Protein AF-A0AAV4K7G8-F1 (afdb_monomer)

Secondary structure (DSSP, 8-state):
-PPTTPPP------GGGEEEETTEEEE-HHHHHHHHHTSS--HHHHHHHHHHHHHTTSS-HHHHHHHHHHHHHHHTT-

Organism: NCBI:txid980427

Solvent-accessible surface area (backbone atoms only — not comparable to full-atom values): 4958 Å² total; per-residue (Å²): 132,72,60,93,95,54,83,86,81,93,73,92,74,58,73,90,40,47,39,78,55,98,90,37,85,41,66,27,71,62,46,48,54,57,59,48,69,78,47,95,63,60,68,68,61,53,50,53,51,48,52,52,32,41,78,71,66,68,41,52,75,68,56,49,54,50,52,54,54,55,50,57,38,52,77,70,73,102

Foldseek 3Di:
DDPPPDDDDDDDDDPVQWDDDPNDIDGQLLVVLVVCLPDPDDPVVSLVSLVVCCVVVSDDPVSSVVSVVSNVVVVVVD

Mean predicted aligned error: 4.52 Å

Nearest PDB structures (foldseek):
  6iv2-assembly1_D  TM=6.327E-01  e=5.339E+00  Klebsiella pneumoniae IS53
  4wd7-assembly1_C  TM=5.941E-01  e=4.130E+00  Klebsiella pneumoniae UHKPC96
  7ui9-assembly1_g  TM=3.084E-01  e=6.901E+00  Saccharomyces cerevisiae S288C

Radius of gyration: 13.85 Å; Cα contacts (8 Å, |Δi|>4): 52; chains: 1; bounding box: 28×26×35 Å

pLDDT: mean 89.38, std 9.1, range [51.31, 97.81]

Structure (mmCIF, N/CA/C/O backbone):
data_AF-A0AAV4K7G8-F1
#
_entry.id   AF-A0AAV4K7G8-F1
#
loop_
_atom_site.group_PDB
_atom_site.id
_atom_site.type_symbol
_atom_site.label_atom_id
_atom_site.label_alt_id
_atom_site.label_comp_id
_atom_site.label_asym_id
_atom_site.label_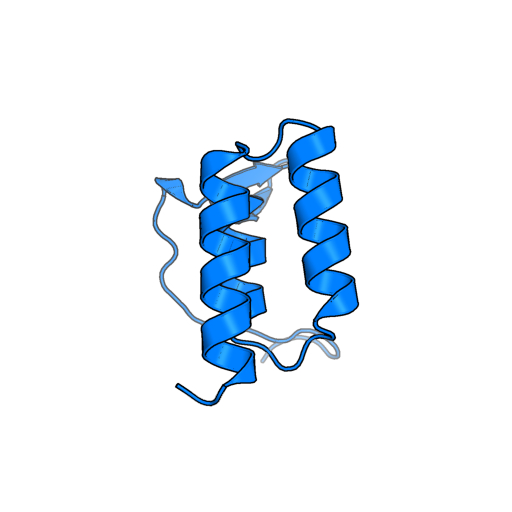entity_id
_atom_site.label_seq_id
_atom_site.pdbx_PDB_ins_code
_atom_site.Cartn_x
_atom_site.Cartn_y
_atom_site.Cartn_z
_atom_site.occupancy
_atom_site.B_iso_or_equiv
_atom_site.auth_seq_id
_atom_site.auth_comp_id
_atom_site.auth_asym_id
_atom_site.auth_atom_id
_atom_site.pdbx_PDB_model_num
ATOM 1 N N . MET A 1 1 ? 12.236 -12.553 -19.559 1.00 81.88 1 MET A N 1
ATOM 2 C CA . MET A 1 1 ?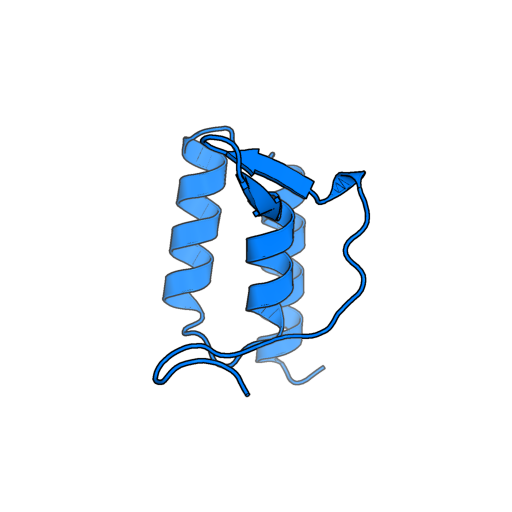 13.008 -11.340 -19.212 1.00 81.88 1 MET A CA 1
ATOM 3 C C . MET A 1 1 ? 12.028 -10.183 -19.142 1.00 81.88 1 MET A C 1
ATOM 5 O O . MET A 1 1 ? 11.197 -10.095 -20.038 1.00 81.88 1 MET A O 1
ATOM 9 N N . ALA A 1 2 ? 12.053 -9.380 -18.077 1.00 88.56 2 ALA A N 1
ATOM 10 C CA . ALA A 1 2 ? 11.173 -8.216 -17.968 1.00 88.56 2 ALA A CA 1
ATOM 11 C C . ALA A 1 2 ? 11.637 -7.097 -18.930 1.00 88.56 2 ALA A C 1
ATOM 13 O O . ALA A 1 2 ? 12.840 -7.014 -19.198 1.00 88.56 2 ALA A O 1
ATOM 14 N N . PRO A 1 3 ? 10.728 -6.265 -19.475 1.00 95.06 3 PRO A N 1
ATOM 15 C CA . PRO A 1 3 ? 11.103 -5.121 -20.308 1.00 95.06 3 PRO A CA 1
ATOM 16 C C . PRO A 1 3 ? 12.024 -4.125 -19.576 1.00 95.06 3 PRO A C 1
ATOM 18 O O . PRO A 1 3 ? 12.000 -4.067 -18.344 1.00 95.06 3 PRO A O 1
ATOM 21 N N 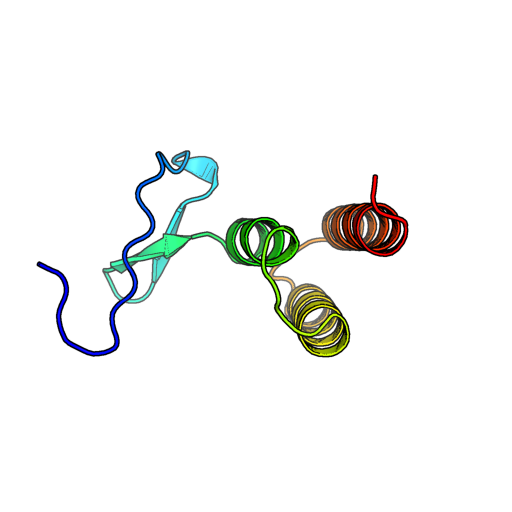. PRO A 1 4 ? 12.805 -3.296 -20.298 1.00 95.38 4 PRO A N 1
ATOM 22 C CA . PRO A 1 4 ? 13.593 -2.231 -19.681 1.00 95.38 4 PRO A CA 1
ATOM 23 C C . PRO A 1 4 ? 12.734 -1.327 -18.787 1.00 95.38 4 PRO A C 1
ATOM 25 O O . PRO A 1 4 ? 11.661 -0.887 -19.192 1.00 95.38 4 PRO A O 1
ATOM 28 N N . GLY A 1 5 ? 13.208 -1.063 -17.567 1.00 93.00 5 GLY A N 1
ATOM 29 C CA . GLY A 1 5 ? 12.483 -0.268 -16.568 1.00 93.00 5 GLY A CA 1
ATOM 30 C C . GLY A 1 5 ? 11.419 -1.035 -15.771 1.00 93.00 5 GLY A C 1
ATOM 31 O O . GLY A 1 5 ? 10.817 -0.453 -14.874 1.00 93.00 5 GLY A O 1
ATOM 32 N N . VAL A 1 6 ? 11.198 -2.327 -16.044 1.00 91.88 6 VAL A N 1
ATOM 33 C CA . VAL A 1 6 ? 10.275 -3.172 -15.274 1.00 91.88 6 VAL A CA 1
ATOM 34 C C . VAL A 1 6 ? 11.056 -4.021 -14.280 1.00 91.88 6 VAL A C 1
ATOM 36 O O . VAL A 1 6 ? 11.854 -4.877 -14.665 1.00 91.88 6 VAL A O 1
ATOM 39 N N . GLN A 1 7 ? 10.780 -3.823 -12.994 1.00 88.31 7 GLN A N 1
ATOM 40 C CA . GLN A 1 7 ? 11.268 -4.699 -11.938 1.00 88.31 7 GLN A CA 1
ATOM 41 C C . GLN A 1 7 ? 10.194 -5.728 -11.586 1.00 88.31 7 GLN A C 1
ATOM 43 O O . GLN A 1 7 ? 9.058 -5.376 -11.272 1.00 88.31 7 GLN A O 1
ATOM 48 N N . LEU A 1 8 ? 10.549 -7.012 -11.666 1.00 89.81 8 LEU A N 1
ATOM 49 C CA . LEU A 1 8 ? 9.653 -8.099 -11.292 1.00 89.81 8 LEU A CA 1
ATOM 50 C C . LEU A 1 8 ? 9.939 -8.524 -9.852 1.00 89.81 8 LEU A C 1
ATOM 52 O O . LEU A 1 8 ? 11.037 -8.984 -9.545 1.00 89.81 8 LEU A O 1
ATOM 56 N N . HIS A 1 9 ? 8.923 -8.419 -9.002 1.00 85.12 9 HIS A N 1
ATOM 57 C CA . HIS A 1 9 ? 8.925 -8.983 -7.658 1.00 85.12 9 HIS A CA 1
ATOM 58 C C . HIS A 1 9 ? 8.033 -10.224 -7.662 1.00 85.12 9 HIS A C 1
ATOM 60 O O . HIS A 1 9 ? 6.830 -10.127 -7.894 1.00 85.12 9 HIS A O 1
ATOM 66 N N . THR A 1 10 ? 8.617 -11.402 -7.453 1.00 84.81 10 THR A N 1
ATOM 67 C CA . THR A 1 10 ? 7.877 -12.669 -7.446 1.00 84.81 10 THR A CA 1
ATOM 68 C C . THR A 1 10 ? 7.523 -13.051 -6.018 1.00 84.81 10 THR A C 1
ATOM 70 O O . THR A 1 10 ? 8.371 -13.581 -5.307 1.00 84.81 10 THR A O 1
ATOM 73 N N . ASN A 1 11 ? 6.283 -12.785 -5.612 1.00 84.19 11 ASN A N 1
ATOM 74 C CA . ASN A 1 11 ? 5.715 -13.201 -4.332 1.00 84.19 11 ASN A CA 1
ATOM 75 C C . ASN A 1 11 ? 4.266 -13.646 -4.535 1.00 84.19 11 ASN A C 1
ATOM 77 O O . ASN A 1 11 ? 3.572 -13.141 -5.419 1.00 84.19 11 ASN A O 1
ATOM 81 N N . GLU A 1 12 ? 3.796 -14.563 -3.695 1.00 90.00 12 GLU A N 1
ATOM 82 C CA . GLU A 1 12 ? 2.376 -14.895 -3.635 1.00 90.00 12 GLU A CA 1
ATOM 83 C C . GLU A 1 12 ? 1.632 -13.792 -2.866 1.00 90.00 12 GLU A C 1
ATOM 85 O O . GLU A 1 12 ? 2.001 -13.441 -1.741 1.00 90.00 12 GLU A O 1
ATOM 90 N N . ILE A 1 13 ? 0.609 -13.204 -3.491 1.00 91.00 13 ILE A N 1
ATOM 91 C CA . ILE A 1 13 ? -0.197 -12.137 -2.888 1.00 91.00 13 ILE A CA 1
ATOM 92 C C . ILE A 1 13 ? -1.548 -12.736 -2.481 1.00 91.00 13 ILE A C 1
ATOM 94 O O . ILE A 1 13 ? -2.289 -13.182 -3.363 1.00 91.00 13 ILE A O 1
ATOM 98 N N . PRO A 1 14 ? -1.912 -12.726 -1.184 1.00 94.12 14 PRO A N 1
ATOM 99 C CA . PRO A 1 14 ? -3.217 -13.190 -0.725 1.00 94.12 14 PRO A CA 1
ATOM 100 C C . PRO A 1 14 ? -4.360 -12.479 -1.451 1.00 94.12 14 PRO A C 1
ATOM 102 O O . PRO A 1 14 ? -4.290 -11.279 -1.689 1.00 94.12 14 PRO A O 1
ATOM 105 N N . VAL A 1 15 ? -5.453 -13.187 -1.746 1.00 93.62 15 VAL A N 1
ATOM 106 C CA . VAL A 1 15 ? -6.614 -12.603 -2.452 1.00 93.62 15 VAL A CA 1
ATOM 107 C C . VAL A 1 15 ? -7.187 -11.386 -1.714 1.00 93.62 15 VAL A C 1
ATOM 109 O O . VAL A 1 15 ? -7.584 -10.420 -2.353 1.00 93.62 15 VAL A O 1
ATOM 112 N N . ALA A 1 16 ? -7.174 -11.398 -0.377 1.00 94.31 16 ALA A N 1
ATOM 113 C CA . ALA A 1 16 ? -7.630 -10.277 0.450 1.00 94.31 16 ALA A CA 1
ATOM 114 C C . ALA A 1 16 ? -6.783 -8.999 0.284 1.00 94.31 16 ALA A C 1
ATOM 116 O O . ALA A 1 16 ? -7.262 -7.901 0.561 1.00 94.31 16 ALA A O 1
ATOM 117 N N . ASP A 1 17 ? -5.546 -9.143 -0.190 1.00 95.56 17 ASP A N 1
ATOM 118 C CA . ASP A 1 17 ? -4.625 -8.042 -0.460 1.00 95.56 17 ASP A CA 1
ATOM 119 C C . ASP A 1 17 ? -4.670 -7.592 -1.925 1.00 95.56 17 ASP A C 1
ATOM 121 O O . ASP A 1 17 ? -3.902 -6.714 -2.317 1.00 95.56 17 ASP A O 1
ATOM 125 N N . GLN A 1 18 ? -5.544 -8.178 -2.744 1.00 96.25 18 GLN A N 1
ATOM 126 C CA . GLN A 1 18 ? -5.724 -7.817 -4.144 1.00 96.25 18 GLN A CA 1
ATOM 127 C C . GLN A 1 18 ? -7.000 -6.998 -4.333 1.00 96.25 18 GLN A C 1
ATOM 129 O O . GLN A 1 18 ? -7.998 -7.174 -3.639 1.00 96.25 18 GLN A O 1
ATOM 134 N N . GLN A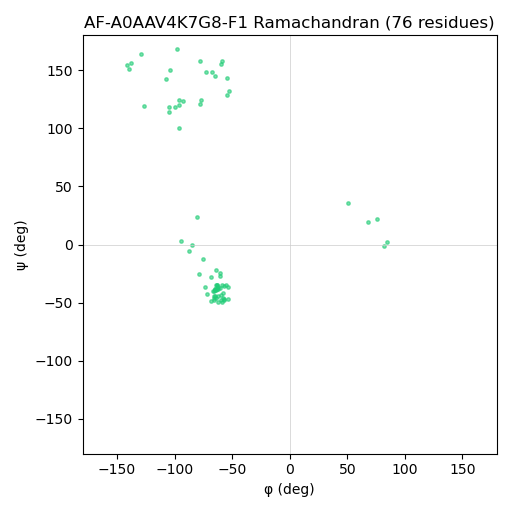 1 19 ? -6.983 -6.126 -5.331 1.00 95.50 19 GLN A N 1
ATOM 135 C CA . GLN A 1 19 ? -8.146 -5.379 -5.787 1.00 95.50 19 GLN A CA 1
ATOM 136 C C . GLN A 1 19 ? -8.125 -5.262 -7.310 1.00 95.50 19 GLN A C 1
ATOM 138 O O . GLN A 1 19 ? -7.065 -5.300 -7.938 1.00 95.50 19 GLN A O 1
ATOM 143 N N . THR A 1 20 ? -9.300 -5.093 -7.908 1.00 95.75 20 THR A N 1
ATOM 144 C CA . THR A 1 20 ? -9.410 -4.809 -9.338 1.00 95.75 20 THR A CA 1
ATOM 145 C C . THR A 1 20 ? -9.451 -3.303 -9.555 1.00 95.75 20 THR A C 1
ATOM 147 O O . THR A 1 20 ? -10.343 -2.622 -9.051 1.00 95.75 20 THR A O 1
ATOM 150 N N . GLN A 1 21 ? -8.524 -2.781 -10.352 1.00 93.75 21 GLN A N 1
ATOM 151 C CA . GLN A 1 21 ? -8.513 -1.386 -10.773 1.00 93.75 21 GLN A CA 1
ATOM 152 C C . GLN A 1 21 ? -8.424 -1.319 -12.298 1.00 93.75 21 GLN A C 1
ATOM 154 O O . GLN A 1 21 ? -7.485 -1.832 -12.898 1.00 93.75 21 GLN A O 1
ATOM 159 N N . HIS A 1 22 ? -9.431 -0.718 -12.938 1.00 94.69 22 HIS A N 1
ATOM 160 C CA . HIS A 1 22 ? -9.523 -0.593 -14.402 1.00 94.69 22 HIS A CA 1
ATOM 161 C C . HIS A 1 22 ? -9.328 -1.918 -15.172 1.00 94.69 22 HIS A C 1
ATOM 163 O O . HIS A 1 22 ? -8.747 -1.931 -16.251 1.00 94.69 22 HIS A O 1
ATOM 169 N N . GLY A 1 23 ? -9.812 -3.037 -14.620 1.00 95.81 23 GLY A N 1
ATOM 170 C CA . GLY A 1 23 ? -9.687 -4.367 -15.233 1.00 95.81 23 GLY A CA 1
ATOM 171 C C . GLY A 1 23 ? -8.369 -5.094 -14.941 1.00 95.81 23 GLY A C 1
ATOM 172 O O . GLY A 1 23 ? -8.188 -6.215 -15.409 1.00 95.81 23 GLY A O 1
ATOM 173 N N . PHE A 1 24 ? -7.477 -4.501 -14.144 1.00 95.19 24 PHE A N 1
ATOM 174 C CA . PHE A 1 24 ? -6.217 -5.112 -13.724 1.00 95.19 24 PHE A CA 1
ATOM 175 C C . PHE A 1 24 ? -6.262 -5.518 -12.254 1.00 95.19 24 PHE A C 1
ATOM 177 O O . PHE A 1 24 ? -6.805 -4.793 -11.421 1.00 95.19 24 PHE A O 1
ATOM 184 N N . GLN A 1 25 ? -5.648 -6.658 -11.935 1.00 95.44 25 GLN A N 1
ATOM 185 C CA . GLN A 1 25 ? -5.379 -7.038 -10.552 1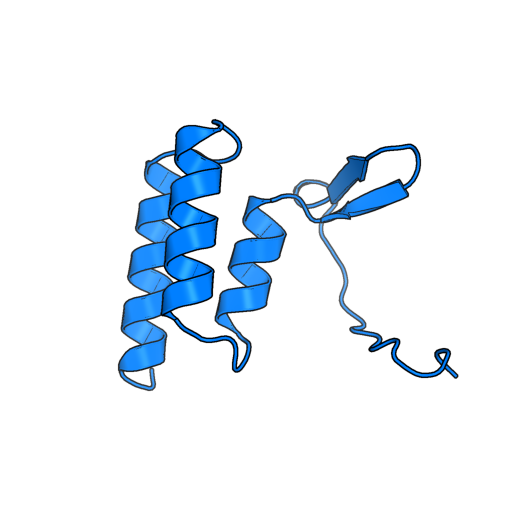.00 95.44 25 GLN A CA 1
ATOM 186 C C . GLN A 1 25 ? -4.170 -6.259 -10.045 1.00 95.44 25 GLN A C 1
ATOM 188 O O . GLN A 1 25 ? -3.079 -6.354 -10.606 1.00 95.44 25 GLN A O 1
ATOM 193 N N . VAL A 1 26 ? -4.376 -5.497 -8.979 1.00 95.31 26 VAL A N 1
ATOM 194 C CA . VAL A 1 26 ? -3.337 -4.735 -8.286 1.00 95.31 26 VAL A CA 1
ATOM 195 C C . VAL A 1 26 ? -3.399 -5.038 -6.793 1.00 95.31 26 VAL A C 1
ATOM 197 O O . VAL A 1 26 ? -4.391 -5.572 -6.295 1.00 95.31 26 VAL A O 1
ATOM 200 N N . THR A 1 27 ? -2.348 -4.704 -6.055 1.00 95.50 27 THR A N 1
ATOM 201 C CA . THR A 1 27 ? -2.374 -4.761 -4.592 1.00 95.50 27 THR A CA 1
ATOM 202 C C . THR A 1 27 ? -3.318 -3.704 -4.020 1.00 95.50 27 THR A C 1
ATOM 204 O O . THR A 1 27 ? -3.502 -2.619 -4.584 1.00 95.50 27 THR A O 1
ATOM 207 N N . SER A 1 28 ? -3.930 -4.015 -2.879 1.00 95.69 28 SER A N 1
ATOM 208 C CA . SER A 1 28 ? -4.670 -3.046 -2.077 1.00 95.69 28 SER A CA 1
ATOM 209 C C . SER A 1 28 ? -3.742 -1.911 -1.639 1.00 95.69 28 SER A C 1
ATOM 211 O O . SER A 1 28 ? -2.528 -2.085 -1.525 1.00 95.69 28 SER A O 1
ATOM 213 N N . VAL A 1 29 ? -4.304 -0.734 -1.354 1.00 96.00 29 VAL A N 1
ATOM 214 C CA . VAL A 1 29 ? -3.510 0.421 -0.893 1.00 96.00 29 VAL A CA 1
ATOM 215 C C . VAL A 1 29 ? -2.733 0.080 0.379 1.00 96.00 29 VAL A C 1
ATOM 217 O O . VAL A 1 29 ? -1.551 0.399 0.481 1.00 96.00 29 VAL A O 1
ATOM 220 N N . LEU A 1 30 ? -3.371 -0.625 1.320 1.00 95.56 30 LEU A N 1
ATOM 221 C CA . LEU A 1 30 ? -2.707 -1.093 2.533 1.00 95.56 30 LEU A CA 1
ATOM 222 C C . LEU A 1 30 ? -1.534 -2.018 2.209 1.00 95.56 30 LEU A C 1
ATOM 224 O O . LEU A 1 30 ? -0.448 -1.817 2.750 1.00 95.56 30 LEU A O 1
ATOM 228 N N . ARG A 1 31 ? -1.742 -2.998 1.322 1.00 94.94 31 ARG A N 1
ATOM 229 C CA . ARG A 1 31 ? -0.695 -3.949 0.957 1.00 94.94 31 ARG A CA 1
ATOM 230 C C . ARG A 1 31 ? 0.492 -3.252 0.302 1.00 94.94 31 ARG A C 1
ATOM 232 O O . ARG A 1 31 ? 1.626 -3.499 0.691 1.00 94.94 31 ARG A O 1
ATOM 239 N N . THR A 1 32 ? 0.235 -2.327 -0.617 1.00 93.88 32 THR A N 1
ATOM 240 C CA . THR A 1 32 ? 1.291 -1.525 -1.245 1.00 93.88 32 THR A CA 1
ATOM 241 C C . THR A 1 32 ? 2.112 -0.773 -0.197 1.00 93.88 32 THR A C 1
ATOM 243 O O . THR A 1 32 ? 3.336 -0.835 -0.224 1.00 93.88 32 THR A O 1
ATOM 246 N N . LEU A 1 33 ? 1.467 -0.107 0.768 1.00 94.38 33 LEU A N 1
ATOM 247 C CA . LEU A 1 33 ? 2.178 0.600 1.840 1.00 94.38 33 LEU A CA 1
ATOM 248 C C . LEU A 1 33 ? 3.010 -0.357 2.708 1.00 94.38 33 LEU A C 1
ATOM 250 O O . LEU A 1 33 ? 4.128 -0.014 3.086 1.00 94.38 33 LEU A O 1
ATOM 254 N N . GLN A 1 34 ? 2.499 -1.559 2.988 1.00 92.12 34 GLN A N 1
ATOM 255 C CA . GLN A 1 34 ? 3.228 -2.604 3.715 1.00 92.12 34 GLN A CA 1
ATOM 256 C C . GLN A 1 34 ? 4.459 -3.091 2.949 1.00 92.12 34 GLN A C 1
ATOM 258 O O . GLN A 1 34 ? 5.535 -3.181 3.536 1.00 92.12 34 GLN A O 1
ATOM 263 N N . ASP A 1 35 ? 4.325 -3.354 1.648 1.00 90.06 35 ASP A N 1
ATOM 264 C CA . ASP A 1 35 ? 5.444 -3.779 0.805 1.00 90.06 35 ASP A CA 1
ATOM 265 C C . ASP A 1 35 ? 6.525 -2.682 0.750 1.00 90.06 35 ASP A C 1
ATOM 267 O O . ASP A 1 35 ? 7.719 -2.981 0.809 1.00 90.06 35 ASP A O 1
ATOM 271 N N . MET A 1 36 ? 6.128 -1.402 0.734 1.00 89.88 36 MET A N 1
ATOM 272 C CA . MET A 1 36 ? 7.067 -0.272 0.727 1.00 89.88 36 MET A CA 1
ATOM 273 C C . MET A 1 36 ? 7.854 -0.114 2.030 1.00 89.88 36 MET A C 1
ATOM 275 O O . MET A 1 36 ? 9.000 0.336 1.969 1.00 89.88 36 MET A O 1
ATOM 279 N N . VAL A 1 37 ? 7.318 -0.546 3.182 1.00 88.12 37 VAL A N 1
ATOM 280 C CA . VAL A 1 37 ? 8.063 -0.554 4.461 1.00 88.12 37 VAL A CA 1
ATOM 281 C C . VAL A 1 37 ? 9.389 -1.301 4.299 1.00 88.12 37 VAL A C 1
ATOM 283 O O . VAL A 1 37 ? 10.396 -0.894 4.869 1.00 88.12 37 VAL A O 1
ATOM 286 N N . GLY A 1 38 ? 9.427 -2.370 3.499 1.00 79.06 38 GLY A N 1
ATOM 287 C CA . GLY A 1 38 ? 10.622 -3.188 3.277 1.00 79.06 38 GLY A CA 1
ATOM 288 C C . GLY A 1 38 ? 11.680 -2.560 2.365 1.00 79.06 38 GLY A C 1
ATOM 289 O O . GLY A 1 38 ? 12.813 -3.026 2.352 1.00 79.06 38 GLY A O 1
ATOM 290 N N . THR A 1 39 ? 11.363 -1.477 1.655 1.00 83.81 39 THR A N 1
ATOM 291 C CA . THR A 1 39 ? 12.208 -0.920 0.579 1.00 83.81 39 THR A CA 1
ATOM 292 C C . THR A 1 39 ? 13.084 0.253 1.027 1.00 83.81 39 THR A C 1
ATOM 294 O O . THR A 1 39 ? 12.865 0.821 2.096 1.00 83.81 39 THR A O 1
ATOM 297 N N . ASP A 1 40 ? 14.041 0.665 0.194 1.00 82.94 40 ASP A N 1
ATOM 298 C CA . ASP A 1 40 ? 14.886 1.852 0.424 1.00 82.94 40 ASP A CA 1
ATOM 299 C C . ASP A 1 40 ? 14.188 3.179 0.049 1.00 82.94 40 ASP A C 1
ATOM 301 O O . ASP A 1 40 ? 14.834 4.182 -0.258 1.00 82.94 40 ASP A O 1
ATOM 305 N N . LEU A 1 41 ? 12.850 3.198 0.046 1.00 81.38 41 LEU A N 1
ATOM 306 C CA . LEU A 1 41 ? 12.067 4.407 -0.188 1.00 81.38 41 LEU A CA 1
ATOM 307 C C . LEU A 1 41 ? 12.286 5.426 0.945 1.00 81.38 41 LEU A C 1
ATOM 309 O O . LEU A 1 41 ? 12.401 5.057 2.115 1.00 81.38 41 LEU A O 1
ATOM 313 N N . SER A 1 42 ? 12.289 6.719 0.601 1.00 85.25 42 SER A N 1
ATOM 314 C CA . SER A 1 42 ? 12.335 7.804 1.591 1.00 85.25 42 SER A CA 1
ATOM 315 C C . SER A 1 42 ? 11.190 7.651 2.609 1.00 85.25 42 SER A C 1
ATOM 317 O O . SER A 1 42 ? 10.026 7.523 2.203 1.00 85.25 42 SER A O 1
ATOM 319 N N . PRO A 1 43 ? 11.489 7.684 3.923 1.00 84.81 43 PRO A N 1
ATOM 320 C CA . PRO A 1 43 ? 10.473 7.617 4.971 1.00 84.81 43 PRO A CA 1
ATOM 321 C C . PRO A 1 43 ? 9.394 8.694 4.831 1.00 84.81 43 PRO A C 1
ATOM 323 O O . PRO A 1 43 ? 8.225 8.436 5.098 1.00 84.81 43 PRO A O 1
ATOM 326 N N . GLU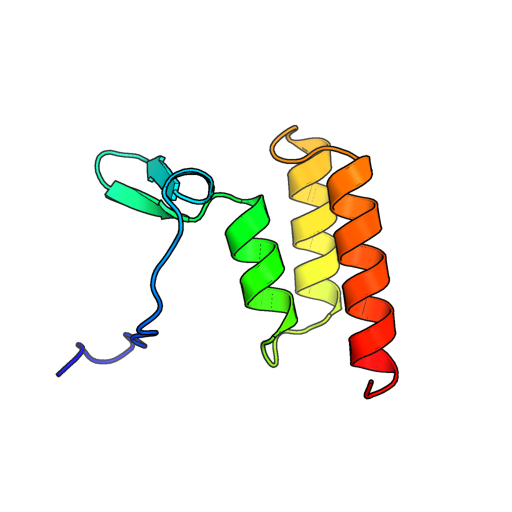 A 1 44 ? 9.775 9.881 4.364 1.00 88.56 44 GLU A N 1
ATOM 327 C CA . GLU A 1 44 ? 8.889 11.029 4.186 1.00 88.56 44 GLU A CA 1
ATOM 328 C C . GLU A 1 44 ? 7.845 10.774 3.089 1.00 88.56 44 GLU A C 1
ATOM 330 O O . GLU A 1 44 ? 6.673 11.106 3.259 1.00 88.56 44 GLU A O 1
ATOM 335 N N . LEU A 1 45 ? 8.239 10.125 1.984 1.00 90.88 45 LEU A N 1
ATOM 336 C CA . LEU A 1 45 ? 7.304 9.743 0.919 1.00 90.88 45 LEU A CA 1
ATOM 337 C C . LEU A 1 45 ? 6.277 8.722 1.411 1.00 90.88 45 LEU A C 1
ATOM 339 O O . LEU A 1 45 ? 5.101 8.789 1.047 1.00 90.88 45 LEU A O 1
ATOM 343 N N . LEU A 1 46 ? 6.715 7.777 2.243 1.00 90.50 46 LEU A N 1
ATOM 344 C CA . LEU A 1 46 ? 5.844 6.739 2.779 1.00 90.50 46 LEU A CA 1
ATOM 345 C C . LEU A 1 46 ? 4.884 7.284 3.848 1.00 90.50 46 LEU A C 1
ATOM 347 O O . LEU A 1 46 ? 3.715 6.888 3.878 1.00 90.50 46 LEU A O 1
ATOM 351 N N . ASP A 1 47 ? 5.340 8.228 4.674 1.00 91.56 47 ASP A N 1
ATOM 352 C CA . ASP A 1 47 ? 4.503 8.952 5.636 1.00 91.56 47 ASP A CA 1
ATOM 353 C C . ASP A 1 47 ? 3.420 9.770 4.919 1.00 91.56 47 ASP A C 1
ATOM 355 O O . ASP A 1 47 ? 2.225 9.594 5.172 1.00 91.56 47 ASP A O 1
ATOM 359 N N . GLN A 1 48 ? 3.814 10.555 3.911 1.00 94.44 48 GLN A N 1
ATOM 360 C CA . GLN A 1 48 ? 2.885 11.324 3.087 1.00 94.44 48 GLN A CA 1
ATOM 361 C C . GLN A 1 48 ? 1.842 10.424 2.405 1.00 94.44 48 GLN A C 1
ATOM 363 O O . GLN A 1 48 ? 0.647 10.732 2.422 1.00 94.44 48 GLN A O 1
ATOM 368 N N . ALA A 1 49 ? 2.263 9.301 1.817 1.00 95.25 49 ALA A N 1
ATOM 369 C CA . ALA A 1 49 ? 1.348 8.353 1.184 1.00 95.25 49 ALA A CA 1
ATOM 370 C C . ALA A 1 49 ? 0.367 7.734 2.196 1.00 95.25 49 ALA A C 1
ATOM 372 O O . ALA A 1 49 ? -0.818 7.571 1.896 1.00 95.25 49 ALA A O 1
ATOM 373 N N . THR A 1 50 ? 0.839 7.440 3.410 1.00 95.12 50 THR A N 1
ATOM 374 C CA . THR A 1 50 ? 0.007 6.913 4.499 1.00 95.12 50 THR A CA 1
ATOM 375 C C . THR A 1 50 ? -1.037 7.937 4.946 1.00 95.12 50 THR A C 1
ATOM 377 O O . THR A 1 50 ? -2.210 7.585 5.084 1.00 95.12 50 THR A O 1
ATOM 380 N N . MET A 1 51 ? -0.650 9.207 5.113 1.00 95.44 51 MET A N 1
ATOM 381 C CA . MET A 1 51 ? -1.582 10.295 5.435 1.00 95.44 51 MET A CA 1
ATOM 382 C C . MET A 1 51 ? -2.661 10.443 4.361 1.00 95.44 51 MET A C 1
ATOM 384 O O . MET A 1 51 ? -3.851 10.407 4.673 1.00 95.44 51 MET A O 1
ATOM 388 N N . GLN A 1 52 ? -2.264 10.502 3.087 1.00 97.44 52 GLN A N 1
ATOM 389 C CA . GLN A 1 52 ? -3.206 10.616 1.970 1.00 97.44 52 GLN A CA 1
ATOM 390 C C . GLN A 1 52 ? -4.174 9.431 1.898 1.00 97.44 52 GLN A C 1
ATOM 392 O O . GLN A 1 52 ? -5.347 9.607 1.567 1.00 97.44 52 GLN A O 1
ATOM 397 N N . ALA A 1 53 ? -3.707 8.218 2.201 1.00 97.06 53 ALA A N 1
ATOM 398 C CA . ALA A 1 53 ? -4.556 7.035 2.211 1.00 97.06 53 ALA A CA 1
ATOM 399 C C . ALA A 1 53 ? -5.635 7.111 3.304 1.00 97.06 53 ALA A C 1
ATOM 401 O O . ALA A 1 53 ? -6.777 6.725 3.054 1.00 97.06 53 ALA A O 1
ATOM 402 N N . VAL A 1 54 ? -5.307 7.644 4.485 1.00 97.81 54 VAL A N 1
ATOM 403 C CA . VAL A 1 54 ? -6.286 7.869 5.562 1.00 97.81 54 VAL A CA 1
ATOM 404 C C . VAL A 1 54 ? -7.273 8.968 5.184 1.00 97.81 54 VAL A C 1
ATOM 406 O O . VAL A 1 54 ? -8.479 8.763 5.292 1.00 97.81 54 VAL A O 1
ATOM 409 N N . GLU A 1 55 ? -6.781 10.114 4.712 1.00 97.75 55 GLU A N 1
ATOM 410 C CA . GLU A 1 55 ? -7.616 11.264 4.335 1.00 97.75 55 GLU A CA 1
ATOM 411 C C . GLU A 1 55 ? -8.634 10.913 3.245 1.00 97.75 55 GLU A C 1
ATOM 413 O O . GLU A 1 55 ? -9.763 11.396 3.258 1.00 97.75 55 GLU A O 1
ATOM 418 N N . ARG A 1 56 ? -8.254 10.025 2.320 1.00 96.81 56 ARG A N 1
ATOM 419 C CA . ARG A 1 56 ? -9.123 9.527 1.244 1.00 96.81 56 ARG A CA 1
ATOM 420 C C . ARG A 1 56 ? -10.005 8.346 1.659 1.00 96.81 56 ARG A C 1
ATOM 422 O O . ARG A 1 56 ? -10.743 7.833 0.824 1.00 96.81 56 ARG A O 1
ATOM 429 N N . GLY A 1 57 ? -9.913 7.881 2.905 1.00 96.88 57 GLY A N 1
ATOM 430 C CA . GLY A 1 57 ? -10.669 6.729 3.403 1.00 96.88 57 GLY A CA 1
ATOM 431 C C . GLY A 1 57 ? -10.258 5.386 2.788 1.00 96.88 57 GLY A C 1
ATOM 432 O O . GLY A 1 57 ? -11.029 4.433 2.837 1.00 96.88 57 GLY A O 1
ATOM 433 N N . LEU A 1 58 ? -9.058 5.297 2.205 1.00 95.94 58 LEU A N 1
ATOM 434 C CA . LEU A 1 58 ? -8.523 4.078 1.582 1.00 95.94 58 LEU A CA 1
ATOM 435 C C . LEU A 1 58 ? -7.974 3.095 2.622 1.00 95.94 58 LEU A C 1
ATOM 437 O O . LEU A 1 58 ? -7.932 1.892 2.372 1.00 95.94 58 LEU A O 1
ATOM 441 N N . ILE A 1 59 ? -7.557 3.605 3.784 1.00 96.50 59 ILE A N 1
ATOM 442 C CA . ILE A 1 59 ? -7.196 2.813 4.963 1.00 96.50 59 ILE A CA 1
ATOM 443 C C . ILE A 1 59 ? -7.753 3.468 6.232 1.00 96.50 59 ILE A C 1
ATOM 445 O O . ILE A 1 59 ? -7.984 4.674 6.294 1.00 96.50 59 ILE A O 1
ATOM 449 N N . SER A 1 60 ? -7.937 2.673 7.280 1.00 96.69 60 SER A N 1
ATOM 450 C CA . SER A 1 60 ? -8.370 3.144 8.597 1.00 96.69 60 SER A CA 1
ATOM 451 C C . SER A 1 60 ? -7.236 3.793 9.398 1.00 96.69 60 SER A C 1
ATOM 453 O O . SER A 1 60 ? -6.058 3.459 9.251 1.00 96.69 60 SER A O 1
ATOM 455 N N . ALA A 1 61 ? -7.605 4.629 10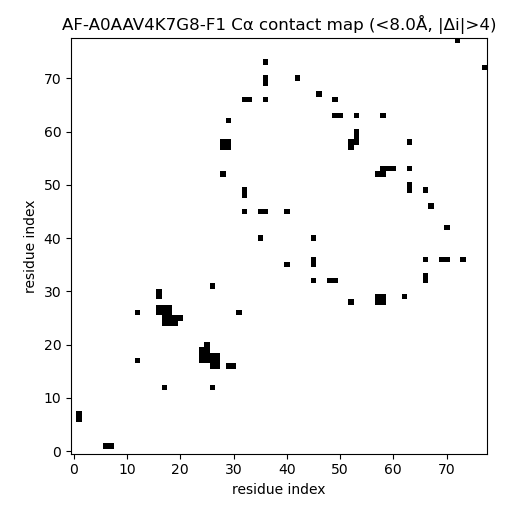.371 1.00 93.69 61 ALA A N 1
ATOM 456 C CA . ALA A 1 61 ? -6.661 5.178 11.347 1.00 93.69 61 ALA A CA 1
ATOM 457 C C . ALA A 1 61 ? -5.959 4.095 12.196 1.00 93.69 61 ALA A C 1
ATOM 459 O O . ALA A 1 61 ? -4.880 4.318 12.740 1.00 93.69 61 ALA A O 1
ATOM 460 N N . ALA A 1 62 ? -6.563 2.912 12.357 1.00 94.25 62 ALA A N 1
ATOM 461 C CA . ALA A 1 62 ? -5.916 1.799 13.048 1.00 94.25 62 ALA A CA 1
ATOM 462 C C . ALA A 1 62 ? -4.788 1.191 12.201 1.00 94.25 62 ALA A C 1
ATOM 464 O O . ALA A 1 62 ? -3.705 0.931 12.725 1.00 94.25 62 ALA A O 1
ATOM 465 N N . GLN A 1 63 ? -5.024 1.023 10.898 1.00 94.94 63 GLN A N 1
ATOM 466 C CA . GLN A 1 63 ? -4.021 0.539 9.947 1.00 94.94 63 GLN A CA 1
ATOM 467 C C . GLN A 1 63 ? -2.861 1.532 9.794 1.00 94.94 63 GLN A C 1
ATOM 469 O O . GLN A 1 63 ? -1.707 1.109 9.797 1.00 94.94 63 GLN A O 1
ATOM 474 N N . SER A 1 64 ? -3.127 2.844 9.763 1.00 94.25 64 SER A N 1
ATOM 475 C CA . SER A 1 64 ? -2.053 3.848 9.699 1.00 94.25 64 SER A CA 1
ATOM 476 C C . SER A 1 64 ? -1.159 3.846 10.942 1.00 94.25 64 SER A C 1
ATOM 478 O O . SER A 1 64 ? 0.060 3.912 10.824 1.00 94.25 64 SER A O 1
ATOM 480 N N . ARG A 1 65 ? -1.729 3.673 12.142 1.00 91.44 65 ARG A N 1
ATOM 481 C CA . ARG A 1 65 ? -0.937 3.523 13.377 1.00 91.44 65 ARG A CA 1
ATOM 482 C C . ARG A 1 65 ? -0.056 2.277 13.368 1.00 91.44 65 ARG A C 1
ATOM 484 O O . ARG A 1 65 ? 1.031 2.299 13.942 1.00 91.44 65 ARG A O 1
ATOM 491 N N . TRP A 1 66 ? -0.524 1.185 12.764 1.00 90.31 66 TRP A N 1
ATOM 492 C CA . TRP A 1 66 ? 0.296 -0.013 12.593 1.00 90.31 66 TRP A CA 1
ATOM 493 C C . TRP A 1 66 ? 1.473 0.263 11.652 1.00 90.31 66 TRP A C 1
ATOM 495 O O . TRP A 1 66 ? 2.607 -0.042 12.011 1.00 90.31 66 TRP A O 1
ATOM 505 N N . LEU A 1 67 ? 1.219 0.918 10.513 1.00 90.56 67 LEU A N 1
ATOM 506 C CA . LEU A 1 67 ? 2.258 1.333 9.565 1.00 90.56 67 LEU A CA 1
ATOM 507 C C . LEU A 1 67 ? 3.309 2.222 10.247 1.00 90.56 67 LEU A C 1
ATOM 509 O O . LEU A 1 67 ? 4.495 1.908 10.187 1.00 90.56 67 LEU A O 1
ATOM 513 N N . ALA A 1 68 ? 2.872 3.230 11.011 1.00 86.75 68 ALA A N 1
ATOM 514 C CA . ALA A 1 68 ? 3.749 4.115 11.781 1.00 86.75 68 ALA A CA 1
ATOM 515 C C . ALA A 1 68 ? 4.705 3.355 12.718 1.00 86.75 68 ALA A C 1
ATOM 517 O O . ALA A 1 68 ? 5.913 3.593 12.722 1.00 86.75 68 ALA A O 1
ATOM 518 N N . LYS A 1 69 ? 4.185 2.379 13.475 1.00 84.56 69 LYS A N 1
ATOM 519 C CA . LYS A 1 69 ? 5.006 1.542 14.367 1.00 84.56 69 LYS A CA 1
ATOM 520 C C . LYS A 1 69 ? 6.004 0.675 13.605 1.00 84.56 69 LYS A C 1
ATOM 522 O O . LYS A 1 69 ? 7.127 0.484 14.075 1.00 84.56 69 LYS A O 1
ATOM 527 N N . SER A 1 70 ? 5.604 0.139 12.455 1.00 81.19 70 SER A N 1
ATOM 528 C CA . SER A 1 70 ? 6.492 -0.636 11.586 1.00 81.19 70 SER A CA 1
ATOM 529 C C . SER A 1 70 ? 7.639 0.231 11.044 1.00 81.19 70 SER A C 1
ATOM 531 O O . SER A 1 70 ? 8.774 -0.240 10.984 1.00 81.19 70 SER A O 1
ATOM 533 N N . PHE A 1 71 ? 7.392 1.518 10.761 1.00 75.50 71 PHE A N 1
ATOM 534 C CA . PHE A 1 71 ? 8.431 2.470 10.340 1.00 75.50 71 PHE A CA 1
ATOM 535 C C . PHE A 1 71 ? 9.459 2.750 11.440 1.00 75.50 71 PHE A C 1
ATOM 537 O O . PHE A 1 71 ? 10.664 2.746 11.187 1.00 75.50 71 PHE A O 1
ATOM 544 N N . GLU A 1 72 ? 9.002 2.962 12.678 1.00 76.88 72 GLU A N 1
ATOM 545 C CA . GLU A 1 72 ? 9.901 3.229 13.806 1.00 76.88 72 GLU A CA 1
ATOM 546 C C . GLU A 1 72 ? 10.831 2.053 14.106 1.00 76.88 72 GLU A C 1
ATOM 548 O O . GLU A 1 72 ? 11.963 2.263 14.537 1.00 76.88 72 GLU A O 1
ATOM 553 N N . ARG A 1 73 ? 10.366 0.812 13.920 1.00 74.06 73 ARG A N 1
ATOM 554 C CA . ARG A 1 73 ? 11.209 -0.385 14.078 1.00 74.06 73 ARG A CA 1
ATOM 555 C C . ARG A 1 73 ? 12.311 -0.423 13.023 1.00 74.06 73 ARG A C 1
ATOM 557 O O . ARG A 1 73 ? 13.481 -0.499 13.382 1.00 74.06 73 ARG A O 1
ATOM 564 N N . LYS A 1 74 ? 11.964 -0.197 11.750 1.00 67.06 74 LYS A N 1
ATOM 565 C CA . LYS A 1 74 ? 12.951 -0.139 10.663 1.00 67.06 74 LYS A CA 1
ATOM 566 C C . LYS A 1 74 ? 13.996 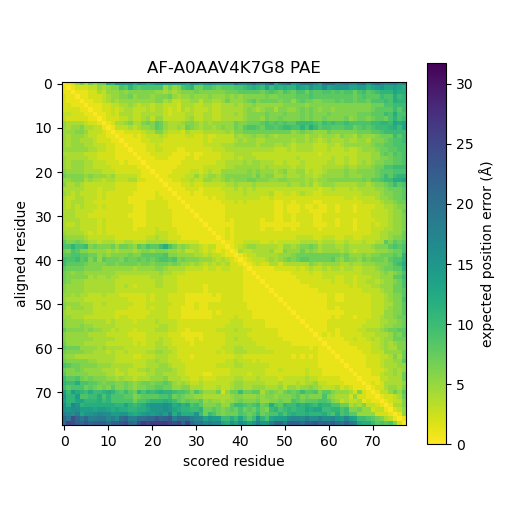0.959 10.869 1.00 67.06 74 LYS A C 1
ATOM 568 O O . LYS A 1 74 ? 15.184 0.710 10.699 1.00 67.06 74 LYS A O 1
ATOM 573 N N . LYS A 1 75 ? 13.584 2.164 11.285 1.00 64.44 75 LYS A N 1
ATOM 574 C CA . LYS A 1 75 ? 14.517 3.274 11.567 1.00 64.44 75 LYS A CA 1
ATOM 575 C C . LYS A 1 75 ? 15.521 2.936 12.680 1.00 64.44 75 LYS A C 1
ATOM 577 O O . LYS A 1 75 ? 16.613 3.494 12.702 1.00 64.44 75 LYS A O 1
ATOM 582 N N . ARG A 1 76 ? 15.151 2.036 13.597 1.00 67.19 76 ARG A N 1
ATOM 583 C CA . ARG A 1 76 ? 16.001 1.555 14.695 1.00 67.19 76 ARG A CA 1
ATOM 584 C C . ARG A 1 76 ? 16.887 0.361 14.318 1.00 67.19 76 ARG A C 1
ATOM 586 O O . ARG A 1 76 ? 17.741 0.005 15.122 1.00 67.19 76 ARG A O 1
ATOM 593 N N . GLY A 1 77 ? 16.737 -0.202 13.116 1.00 61.22 77 GLY A N 1
ATO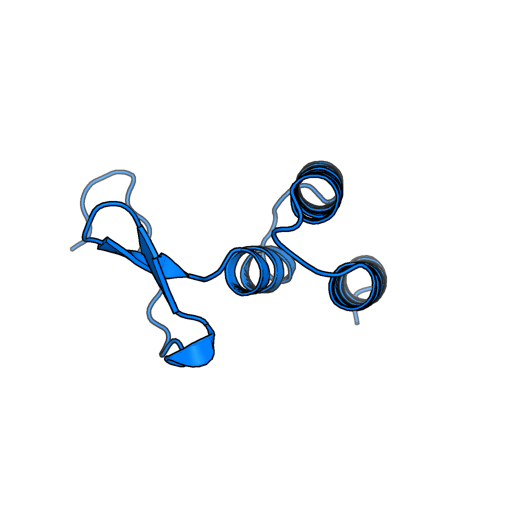M 594 C CA . GLY A 1 77 ? 17.529 -1.342 12.646 1.00 61.22 77 GLY A CA 1
ATOM 595 C C . GLY A 1 77 ? 17.130 -2.694 13.251 1.00 61.22 77 GLY A C 1
ATOM 596 O O . GLY A 1 77 ? 17.965 -3.595 13.265 1.00 61.22 77 GLY A O 1
ATOM 597 N N . GLU A 1 78 ? 15.898 -2.819 13.763 1.00 51.31 78 GLU A N 1
ATOM 598 C CA . GLU A 1 78 ? 15.294 -4.087 14.224 1.00 51.31 78 GLU A CA 1
ATOM 599 C C . GLU A 1 78 ? 14.575 -4.846 13.103 1.00 51.31 78 GLU A C 1
ATOM 601 O O . GLU A 1 78 ? 13.893 -4.186 12.280 1.00 51.31 78 GLU A O 1
#

Sequence (78 aa):
MAPPGVQLHTNEIPVADQQTQHGFQVTSVLRTLQDMVGTDLSPELLDQATMQAVERGLISAAQSRWLAKSFERKKRGE